Protein AF-A0A2D6X5G6-F1 (afdb_monomer_lite)

Sequence (159 aa):
MVKVSIFLNKAAELHNLDLQYPVPERPEGNHHYTFPLNADRLTDVEIDNWLLFLGAWRSYLNYQISRLDGEHSVLSEGYDLLLSSKVAVLEKESEKRLLKDSLKGQALAEDDQLQQLKIRTIELNGELKLLKGRLSLYDSQFETISRVITRRGQERFKI

pLDDT: mean 90.76, std 8.13, range [48.56, 98.25]

Structure (mmCIF, N/CA/C/O backbone):
data_AF-A0A2D6X5G6-F1
#
_entry.id   AF-A0A2D6X5G6-F1
#
loop_
_atom_site.group_PDB
_atom_site.id
_atom_site.type_symbol
_atom_site.label_atom_id
_atom_site.label_alt_id
_atom_site.label_comp_id
_atom_site.label_asym_id
_atom_site.label_entity_id
_atom_site.label_seq_id
_atom_site.pdbx_PDB_ins_code
_atom_site.Cartn_x
_atom_site.Cartn_y
_atom_site.Cartn_z
_atom_site.occupancy
_atom_site.B_iso_or_equiv
_atom_site.auth_seq_id
_atom_site.auth_comp_id
_atom_site.auth_asym_id
_atom_site.auth_atom_id
_atom_site.pdbx_PDB_model_num
ATOM 1 N N . MET A 1 1 ? -24.274 5.629 18.271 1.00 65.94 1 MET A N 1
ATOM 2 C CA . MET A 1 1 ? -22.926 5.038 18.144 1.00 65.94 1 MET A CA 1
ATOM 3 C C . MET A 1 1 ? -22.620 4.898 16.661 1.00 65.94 1 MET A C 1
ATOM 5 O O . MET A 1 1 ? -23.501 4.449 15.931 1.00 65.94 1 MET A O 1
ATOM 9 N N . VAL A 1 2 ? -21.454 5.360 16.202 1.00 76.69 2 VAL A N 1
ATOM 10 C CA . VAL A 1 2 ? -21.012 5.156 14.809 1.00 76.69 2 VAL A CA 1
ATOM 11 C C . VAL A 1 2 ? -20.843 3.649 14.589 1.00 76.69 2 VAL A C 1
ATOM 13 O O . VAL A 1 2 ? -20.413 2.953 15.502 1.00 76.69 2 VAL A O 1
ATOM 16 N N . LYS A 1 3 ? -21.248 3.127 13.427 1.00 84.81 3 LYS A N 1
ATOM 17 C CA . LYS A 1 3 ? -21.179 1.690 13.113 1.00 84.81 3 LYS A CA 1
ATOM 18 C C . LYS A 1 3 ? -19.999 1.403 12.191 1.00 84.81 3 LYS A C 1
ATOM 20 O O . LYS A 1 3 ? -19.752 2.191 11.280 1.00 84.81 3 LYS A O 1
ATOM 25 N N . VAL A 1 4 ? -19.363 0.239 12.344 1.00 85.75 4 VAL A N 1
ATOM 26 C CA . VAL A 1 4 ? -18.299 -0.242 11.437 1.00 85.75 4 VAL A CA 1
ATOM 27 C C . VAL A 1 4 ? -18.745 -0.224 9.971 1.00 85.75 4 VAL A C 1
ATOM 29 O O . VAL A 1 4 ? -17.980 0.173 9.096 1.00 85.75 4 VAL A O 1
ATOM 32 N N . SER A 1 5 ? -20.018 -0.540 9.702 1.00 87.06 5 SER A N 1
ATOM 33 C CA . SER A 1 5 ? -20.597 -0.533 8.351 1.00 87.06 5 SER A CA 1
ATOM 34 C C . SER A 1 5 ? -20.454 0.802 7.612 1.00 87.06 5 SER A C 1
ATOM 36 O O . SER A 1 5 ? -20.401 0.811 6.389 1.00 87.06 5 SER A O 1
ATOM 38 N N . ILE A 1 6 ? -20.380 1.934 8.324 1.00 91.12 6 ILE A N 1
ATOM 39 C CA . ILE A 1 6 ? -20.199 3.253 7.700 1.00 91.12 6 ILE A CA 1
ATOM 40 C C . ILE A 1 6 ? -18.827 3.334 7.023 1.00 91.12 6 ILE A C 1
ATOM 42 O O . ILE A 1 6 ? -18.736 3.785 5.885 1.00 91.12 6 ILE A O 1
ATOM 46 N N . PHE A 1 7 ? -17.774 2.861 7.689 1.00 92.19 7 PHE A N 1
ATOM 47 C CA . PHE A 1 7 ? -16.409 2.899 7.159 1.00 92.19 7 PHE A CA 1
ATOM 48 C C . PHE A 1 7 ? -16.203 1.892 6.033 1.00 92.19 7 PHE A C 1
ATOM 50 O O . PHE A 1 7 ? -15.575 2.223 5.033 1.00 92.19 7 PHE A O 1
ATOM 57 N N . LEU A 1 8 ? -16.807 0.706 6.149 1.00 88.69 8 LEU A N 1
ATOM 58 C CA . LEU A 1 8 ? -16.815 -0.279 5.064 1.00 88.69 8 LEU A CA 1
ATOM 59 C C . LEU A 1 8 ? -17.491 0.284 3.807 1.00 88.69 8 LEU A C 1
ATOM 61 O O . LEU A 1 8 ? -16.952 0.163 2.709 1.00 88.69 8 LEU A O 1
ATOM 65 N N . ASN A 1 9 ? -18.627 0.970 3.967 1.00 92.06 9 ASN A N 1
ATOM 66 C CA . ASN A 1 9 ? -19.299 1.630 2.851 1.00 92.06 9 ASN A CA 1
ATOM 67 C C . ASN A 1 9 ? -18.439 2.748 2.254 1.00 92.06 9 ASN A C 1
ATOM 69 O O . ASN A 1 9 ? -18.348 2.851 1.037 1.00 92.06 9 ASN A O 1
ATOM 73 N N . LYS A 1 10 ? -17.764 3.554 3.083 1.00 92.38 10 LYS A N 1
ATOM 74 C CA . LYS A 1 10 ? -16.870 4.620 2.602 1.00 92.38 10 LYS A CA 1
ATOM 75 C C . LYS A 1 10 ? -15.665 4.079 1.834 1.00 92.38 10 LYS A C 1
ATOM 77 O O . LYS A 1 10 ? -15.307 4.644 0.806 1.00 92.38 10 LYS A O 1
ATOM 82 N N . ALA A 1 11 ? -15.080 2.972 2.284 1.00 91.81 11 ALA A N 1
ATOM 83 C CA . ALA A 1 11 ? -14.028 2.281 1.547 1.00 91.81 11 ALA A CA 1
ATOM 84 C C . ALA A 1 11 ? -14.538 1.764 0.187 1.00 91.81 11 ALA A C 1
ATOM 86 O O . ALA A 1 11 ? -13.890 1.965 -0.837 1.00 91.81 11 ALA A O 1
ATOM 87 N N . ALA A 1 12 ? -15.739 1.178 0.148 1.00 90.38 12 ALA A N 1
ATOM 88 C CA . ALA A 1 12 ? -16.358 0.729 -1.099 1.00 90.38 12 ALA A CA 1
ATOM 89 C C . ALA A 1 12 ? -16.703 1.891 -2.052 1.00 90.38 12 ALA A C 1
ATOM 91 O O . ALA A 1 12 ? -16.499 1.783 -3.259 1.00 90.38 12 ALA A O 1
ATOM 92 N N . GLU A 1 13 ? -17.191 3.018 -1.529 1.00 93.62 13 GLU A N 1
ATOM 93 C CA . GLU A 1 13 ? -17.429 4.242 -2.305 1.00 93.62 13 GLU A CA 1
ATOM 94 C C . GLU A 1 13 ? -16.139 4.758 -2.955 1.00 93.62 13 GLU A C 1
ATOM 96 O O . GLU A 1 13 ? -16.170 5.175 -4.111 1.00 93.62 13 GLU A O 1
ATOM 101 N N . LEU A 1 14 ? -15.007 4.682 -2.248 1.00 92.31 14 LEU A N 1
ATOM 102 C CA . LEU A 1 14 ? -13.701 5.078 -2.775 1.00 92.31 14 LEU A CA 1
ATOM 103 C C . LEU A 1 14 ? -13.282 4.187 -3.953 1.00 92.31 14 LEU A C 1
ATOM 105 O O . LEU A 1 14 ? -12.842 4.701 -4.977 1.00 92.31 14 LEU A O 1
ATOM 109 N N . HIS A 1 15 ? -13.509 2.874 -3.860 1.00 87.62 15 HIS A N 1
ATOM 110 C CA . HIS A 1 15 ? -13.295 1.962 -4.988 1.00 87.62 15 HIS A CA 1
ATOM 111 C C . HIS A 1 15 ? -14.218 2.270 -6.173 1.00 87.62 15 HIS A C 1
ATOM 113 O O . HIS A 1 15 ? -13.773 2.266 -7.315 1.00 87.62 15 HIS A O 1
ATOM 119 N N . ASN A 1 16 ? -15.488 2.589 -5.924 1.00 90.19 16 ASN A N 1
ATOM 120 C CA . ASN A 1 16 ? -16.416 2.961 -6.994 1.00 90.19 16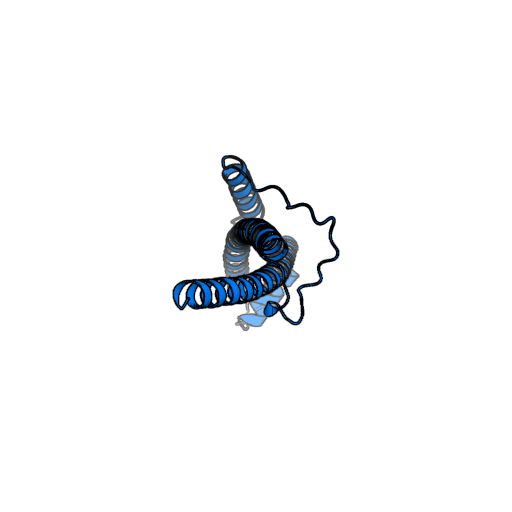 ASN A CA 1
ATOM 121 C C . ASN A 1 16 ? -16.028 4.278 -7.679 1.00 90.19 16 ASN A C 1
ATOM 123 O O . ASN A 1 16 ? -16.253 4.436 -8.877 1.00 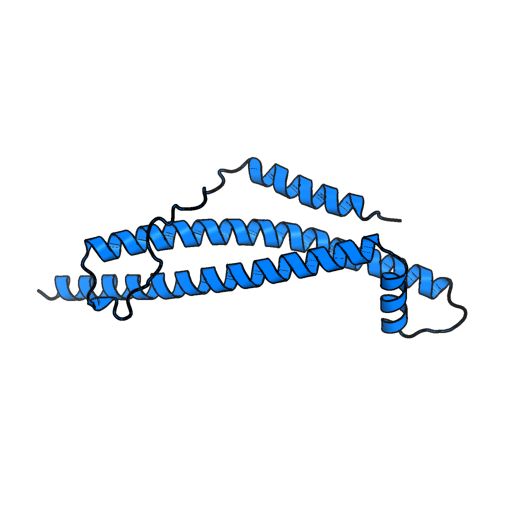90.19 16 ASN A O 1
ATOM 127 N N . LEU A 1 17 ? -15.462 5.226 -6.928 1.00 90.38 17 LEU A N 1
ATOM 128 C CA . LEU A 1 17 ? -14.920 6.463 -7.481 1.00 90.38 17 LEU A CA 1
ATOM 129 C C . LEU A 1 17 ? -13.688 6.184 -8.349 1.00 90.38 17 LEU A C 1
ATOM 131 O O . LEU A 1 17 ? -13.584 6.730 -9.442 1.00 90.38 17 LEU A O 1
ATOM 135 N N . ASP A 1 18 ? -12.790 5.313 -7.890 1.00 87.75 18 ASP A N 1
ATOM 136 C CA . ASP A 1 18 ? -11.583 4.920 -8.627 1.00 87.75 18 ASP A CA 1
ATOM 137 C C . ASP A 1 18 ? -11.911 4.298 -9.996 1.00 87.75 18 ASP A C 1
ATOM 139 O O . ASP A 1 18 ? -11.270 4.617 -10.994 1.00 87.75 18 ASP A O 1
ATOM 143 N N . LEU A 1 19 ? -12.991 3.511 -10.084 1.00 87.31 19 LEU A N 1
ATOM 144 C CA . LEU A 1 19 ? -13.477 2.923 -11.342 1.00 87.31 19 LEU A CA 1
ATOM 145 C C . LEU A 1 19 ? -13.921 3.951 -12.400 1.00 87.31 19 LEU A C 1
ATOM 147 O O . LEU A 1 19 ? -14.151 3.577 -13.550 1.00 87.31 19 LEU A O 1
ATOM 151 N N . GLN A 1 20 ? -14.059 5.231 -12.045 1.00 91.31 20 GLN A N 1
ATOM 152 C CA . GLN A 1 20 ? -14.348 6.302 -13.008 1.00 91.31 20 GLN A CA 1
ATOM 153 C C . GLN A 1 20 ? -13.109 6.719 -13.811 1.00 91.31 20 GLN A C 1
ATOM 155 O O . GLN A 1 20 ? -13.237 7.425 -14.813 1.00 91.31 20 GLN A O 1
ATOM 160 N N . TYR A 1 21 ? -11.919 6.292 -13.387 1.00 89.31 21 TYR A N 1
ATOM 161 C CA . TYR A 1 21 ? -10.654 6.599 -14.036 1.00 89.31 21 TYR A CA 1
ATOM 162 C C . TYR A 1 21 ? -10.106 5.375 -14.783 1.00 89.31 21 TYR A C 1
ATOM 164 O O . TYR A 1 21 ? -10.412 4.235 -14.429 1.00 89.31 21 TYR A O 1
ATOM 172 N N . PRO A 1 22 ? -9.276 5.576 -15.823 1.00 87.88 22 PRO A N 1
ATOM 173 C CA . PRO A 1 22 ? -8.581 4.475 -16.474 1.00 87.88 22 PRO A CA 1
ATOM 174 C C . PRO A 1 22 ? -7.689 3.727 -15.478 1.00 87.88 22 PRO A C 1
ATOM 176 O O . PRO A 1 22 ? -6.745 4.293 -14.925 1.00 87.88 22 PRO A O 1
ATOM 179 N N . VAL A 1 23 ? -7.978 2.444 -15.280 1.00 86.31 23 VAL A N 1
ATOM 180 C CA . VAL A 1 23 ? -7.197 1.563 -14.411 1.00 86.31 23 VAL A CA 1
ATOM 181 C C . VAL A 1 23 ? -6.107 0.886 -15.242 1.00 86.31 23 VAL A C 1
ATOM 183 O O . VAL A 1 23 ? -6.429 0.265 -16.258 1.00 86.31 23 VAL A O 1
ATOM 186 N N . PRO A 1 24 ? -4.823 0.971 -14.847 1.00 86.56 24 PRO A N 1
ATOM 187 C CA . PRO A 1 24 ? -3.776 0.243 -15.543 1.00 86.56 24 PRO A CA 1
ATOM 188 C C . PRO A 1 24 ? -3.996 -1.261 -15.376 1.00 86.56 24 PRO A C 1
ATOM 190 O O . PRO A 1 24 ? -4.126 -1.771 -14.258 1.00 86.56 24 PRO A O 1
ATOM 193 N N . GLU A 1 25 ? -3.998 -1.983 -16.492 1.00 88.00 25 GLU A N 1
ATOM 194 C CA . GLU A 1 25 ? -3.995 -3.439 -16.464 1.00 88.00 25 GLU A CA 1
ATOM 195 C C . GLU A 1 25 ? -2.713 -3.956 -15.810 1.00 88.00 25 GLU A C 1
ATOM 197 O O . GLU A 1 25 ? -1.656 -3.315 -15.849 1.00 88.00 25 GLU A O 1
ATOM 202 N N . ARG A 1 26 ? -2.802 -5.140 -15.198 1.00 89.44 26 ARG A N 1
ATOM 203 C CA . ARG A 1 26 ? -1.618 -5.822 -14.686 1.00 89.44 26 ARG A CA 1
ATOM 204 C C . ARG A 1 26 ? -0.702 -6.141 -15.871 1.00 89.44 26 ARG A C 1
ATOM 206 O O . ARG A 1 26 ? -1.123 -6.917 -16.727 1.00 89.44 26 ARG A O 1
ATOM 213 N N . PRO A 1 27 ? 0.539 -5.627 -15.904 1.00 87.75 27 PRO A N 1
ATOM 214 C CA . PRO A 1 27 ? 1.439 -5.914 -17.009 1.00 87.75 27 PRO A CA 1
ATOM 215 C C . PRO A 1 27 ? 1.704 -7.418 -17.121 1.00 87.75 27 PRO A C 1
ATOM 217 O O . PRO A 1 27 ? 1.875 -8.107 -16.106 1.00 87.75 27 PRO A O 1
ATOM 220 N N . GLU A 1 28 ? 1.750 -7.931 -18.350 1.00 81.06 28 GLU A N 1
ATOM 221 C CA . GLU A 1 28 ? 2.113 -9.324 -18.596 1.00 81.06 28 GLU A CA 1
ATOM 222 C C . GLU A 1 28 ? 3.550 -9.614 -18.134 1.00 81.06 28 GLU A C 1
ATOM 224 O O . GLU A 1 28 ? 4.447 -8.770 -18.183 1.00 81.06 28 GLU A O 1
ATOM 229 N N . GLY A 1 29 ? 3.763 -10.841 -17.658 1.00 59.31 29 GLY A N 1
ATOM 230 C CA . GLY A 1 29 ? 5.021 -11.292 -17.068 1.00 59.31 29 GLY A CA 1
ATOM 231 C C . GLY A 1 29 ? 5.472 -12.631 -17.631 1.00 59.31 29 GLY A C 1
ATOM 232 O O . GLY A 1 29 ? 5.862 -13.506 -16.868 1.00 59.31 29 GLY A O 1
ATOM 233 N N . ASN A 1 30 ? 5.418 -12.815 -18.952 1.00 48.56 30 ASN A N 1
ATOM 234 C CA . ASN A 1 30 ? 5.871 -14.053 -19.609 1.00 48.56 30 ASN A CA 1
ATOM 235 C C . ASN A 1 30 ? 7.404 -14.222 -19.628 1.00 48.56 30 ASN A C 1
ATOM 237 O O . ASN A 1 30 ? 7.941 -15.086 -20.323 1.00 48.56 30 ASN A O 1
ATOM 241 N N . HIS A 1 31 ? 8.136 -13.419 -18.860 1.00 51.69 31 HIS A N 1
ATOM 242 C CA . HIS A 1 31 ? 9.581 -13.512 -18.723 1.00 51.69 31 HIS A CA 1
ATOM 243 C C . HIS A 1 31 ? 9.934 -13.832 -17.278 1.00 51.69 31 HIS A C 1
ATOM 245 O O . HIS A 1 31 ? 9.400 -13.230 -16.344 1.00 51.69 31 HIS A O 1
ATOM 251 N N . HIS A 1 32 ? 10.854 -14.781 -17.094 1.00 62.38 32 HIS A N 1
ATOM 252 C CA . HIS A 1 32 ? 11.529 -14.951 -15.816 1.00 62.38 32 HIS A CA 1
ATOM 253 C C . HIS A 1 32 ? 12.101 -13.592 -15.415 1.00 62.38 32 HIS A C 1
ATOM 255 O O . HIS A 1 32 ? 12.951 -13.035 -16.108 1.00 62.38 32 HIS A O 1
ATOM 261 N N . TYR A 1 33 ? 11.602 -13.035 -14.314 1.00 76.69 33 TYR A N 1
ATOM 262 C CA . TYR A 1 33 ? 12.134 -11.794 -13.782 1.00 76.69 33 TYR A CA 1
ATOM 263 C C . TYR A 1 33 ? 13.546 -12.070 -13.259 1.00 76.69 33 TYR A C 1
ATOM 265 O O . TYR A 1 33 ? 13.742 -12.621 -12.177 1.00 76.69 33 TYR A O 1
ATOM 273 N N . THR A 1 34 ? 14.547 -11.749 -14.070 1.00 84.75 34 THR A N 1
ATOM 274 C CA . THR A 1 34 ? 15.963 -11.890 -13.730 1.00 84.75 34 THR A CA 1
ATOM 275 C C . THR A 1 34 ? 16.671 -10.629 -14.187 1.00 84.75 34 THR A C 1
ATOM 277 O O . THR A 1 34 ? 17.177 -10.547 -15.303 1.00 84.75 34 THR A O 1
ATOM 280 N N . PHE A 1 35 ? 16.648 -9.610 -13.326 1.00 88.44 35 PHE A N 1
ATOM 281 C CA . PHE A 1 35 ? 17.360 -8.370 -13.604 1.00 88.44 35 PHE A CA 1
ATOM 282 C C . PHE A 1 35 ? 18.866 -8.660 -13.739 1.00 88.44 35 PHE A C 1
ATOM 284 O O . PHE A 1 35 ? 19.419 -9.391 -12.909 1.00 88.44 35 PHE A O 1
ATOM 291 N N . PRO A 1 36 ? 19.540 -8.138 -14.776 1.00 89.00 36 PRO A N 1
ATOM 292 C CA . PRO A 1 36 ? 20.934 -8.457 -15.046 1.00 89.00 36 PRO A CA 1
ATOM 293 C C . PRO A 1 36 ? 21.845 -7.960 -13.923 1.00 89.00 36 PRO A C 1
ATOM 295 O O . PRO A 1 36 ? 21.755 -6.817 -13.483 1.00 89.00 36 PRO A O 1
ATOM 298 N N . LEU A 1 37 ? 22.803 -8.800 -13.523 1.00 87.56 37 LEU A N 1
ATOM 299 C CA . LEU A 1 37 ? 23.851 -8.419 -12.566 1.00 87.56 37 LEU A CA 1
ATOM 300 C C . LEU A 1 37 ? 24.749 -7.291 -13.096 1.00 87.56 37 LEU A C 1
ATOM 302 O O . LEU A 1 37 ? 25.331 -6.546 -12.315 1.00 87.56 37 LEU A O 1
ATOM 306 N N . ASN A 1 38 ? 24.882 -7.181 -14.421 1.00 90.06 38 ASN A N 1
ATOM 307 C CA . ASN A 1 38 ? 25.645 -6.127 -15.072 1.00 90.06 38 ASN A CA 1
ATOM 308 C C . ASN A 1 38 ? 24.844 -5.525 -16.235 1.00 90.06 38 ASN A C 1
ATOM 310 O O . ASN A 1 38 ? 24.822 -6.078 -17.336 1.00 90.06 38 ASN A O 1
ATOM 314 N N . ALA A 1 39 ? 24.220 -4.375 -15.979 1.00 90.44 39 ALA A N 1
ATOM 315 C CA . ALA A 1 39 ? 23.422 -3.642 -16.959 1.00 90.44 39 ALA A CA 1
ATOM 316 C C . ALA A 1 39 ? 24.250 -3.070 -18.129 1.00 90.44 39 ALA A C 1
ATOM 318 O O . ALA A 1 39 ? 23.698 -2.806 -19.193 1.00 90.44 39 ALA A O 1
ATOM 319 N N . ASP A 1 40 ? 25.575 -2.936 -17.989 1.00 89.50 40 ASP A N 1
ATOM 320 C CA . ASP A 1 40 ? 26.434 -2.403 -19.056 1.00 89.50 40 ASP A CA 1
ATOM 321 C C . ASP A 1 40 ? 26.570 -3.343 -20.252 1.00 89.50 40 ASP A C 1
ATOM 323 O O . ASP A 1 40 ? 26.925 -2.896 -21.343 1.00 89.50 40 ASP A O 1
ATOM 327 N N . ARG A 1 41 ? 26.284 -4.634 -20.056 1.00 91.12 41 ARG A N 1
ATOM 328 C CA . ARG A 1 41 ? 26.361 -5.662 -21.102 1.00 91.12 41 ARG A CA 1
ATOM 329 C C . ARG A 1 41 ? 25.096 -5.770 -21.946 1.00 91.12 41 ARG A C 1
ATOM 331 O O . ARG A 1 41 ? 25.101 -6.517 -22.916 1.00 91.12 41 ARG A O 1
ATOM 338 N N . LEU A 1 42 ? 24.038 -5.050 -21.581 1.00 92.56 42 LEU A N 1
ATOM 339 C CA . LEU A 1 42 ? 22.780 -5.082 -22.313 1.00 92.56 42 LEU A CA 1
ATOM 340 C C . LEU A 1 42 ? 22.925 -4.422 -23.682 1.00 92.56 42 LEU A C 1
ATOM 342 O O . LEU A 1 42 ? 23.535 -3.365 -23.821 1.00 92.56 42 LEU A O 1
ATOM 346 N N . THR A 1 43 ? 22.326 -5.000 -24.703 1.00 92.94 43 THR A N 1
ATOM 347 C CA . THR A 1 43 ? 22.098 -4.338 -25.988 1.00 92.94 43 THR A CA 1
ATOM 348 C C . THR A 1 43 ? 21.090 -3.195 -25.834 1.00 92.94 43 THR A C 1
ATOM 350 O O . THR A 1 43 ? 20.355 -3.128 -24.849 1.00 92.94 43 THR A O 1
ATOM 353 N N . ASP A 1 44 ? 21.037 -2.282 -26.805 1.00 92.00 44 ASP A N 1
ATOM 354 C CA . ASP A 1 44 ? 20.062 -1.181 -26.779 1.00 92.00 44 ASP A CA 1
ATOM 355 C C . ASP A 1 44 ? 18.613 -1.713 -26.802 1.00 92.00 44 ASP A C 1
ATOM 357 O O . ASP A 1 44 ? 17.770 -1.229 -26.056 1.00 92.00 44 ASP A O 1
ATOM 361 N N . VAL A 1 45 ? 18.355 -2.795 -27.548 1.00 91.94 45 VAL A N 1
ATOM 362 C CA . VAL A 1 45 ? 17.043 -3.470 -27.575 1.00 91.94 45 VAL A CA 1
ATOM 363 C C . VAL A 1 45 ? 16.670 -4.036 -26.201 1.00 91.94 45 VAL A C 1
ATOM 365 O O . VAL A 1 45 ? 15.530 -3.910 -25.760 1.00 91.94 45 VAL A O 1
ATOM 368 N N . GLU A 1 46 ? 17.618 -4.656 -25.493 1.00 92.50 46 GLU A N 1
ATOM 369 C CA . GLU A 1 46 ? 17.364 -5.155 -24.137 1.00 92.50 46 GLU A CA 1
ATOM 370 C C . GLU A 1 46 ? 17.119 -4.015 -23.145 1.00 92.50 46 GLU A C 1
ATOM 372 O O . GLU A 1 46 ? 16.260 -4.145 -22.274 1.00 92.50 46 GLU A O 1
ATOM 377 N N . ILE A 1 47 ? 17.837 -2.897 -23.280 1.00 93.00 47 ILE A N 1
ATOM 378 C CA . ILE A 1 47 ? 17.609 -1.690 -22.478 1.00 93.00 47 ILE A CA 1
ATOM 379 C C . ILE A 1 47 ? 16.187 -1.159 -22.689 1.00 93.00 47 ILE A C 1
ATOM 381 O O . ILE A 1 47 ? 15.491 -0.915 -21.703 1.00 93.00 47 ILE A O 1
ATOM 385 N N . ASP A 1 48 ? 15.737 -1.033 -23.938 1.00 91.50 48 ASP A N 1
ATOM 386 C CA . ASP A 1 48 ? 14.389 -0.552 -24.260 1.00 91.50 48 ASP A CA 1
ATOM 387 C C . ASP A 1 48 ? 13.308 -1.478 -23.682 1.00 91.50 48 ASP A C 1
ATOM 389 O O . ASP A 1 48 ? 12.352 -1.015 -23.053 1.00 91.50 48 ASP A O 1
ATOM 393 N N . ASN A 1 49 ? 13.499 -2.795 -23.796 1.00 91.12 49 ASN A N 1
ATOM 394 C CA . ASN A 1 49 ? 12.598 -3.780 -23.194 1.00 91.12 49 ASN A CA 1
ATOM 395 C C . ASN A 1 49 ? 12.532 -3.638 -21.665 1.00 91.12 49 ASN A C 1
ATOM 397 O O . ASN A 1 49 ? 11.445 -3.684 -21.084 1.00 91.12 49 ASN A O 1
ATOM 401 N N . TRP A 1 50 ? 13.675 -3.426 -21.003 1.00 91.81 50 TRP A N 1
ATOM 402 C CA . TRP A 1 50 ? 13.715 -3.190 -19.559 1.00 91.81 50 TRP A CA 1
ATOM 403 C C . TRP A 1 50 ? 13.037 -1.879 -19.164 1.00 91.81 50 TRP A C 1
ATOM 405 O O . TRP A 1 50 ? 12.327 -1.858 -18.160 1.00 91.81 50 TRP A O 1
ATOM 415 N N . LEU A 1 51 ? 13.203 -0.801 -19.934 1.00 92.75 51 LEU A N 1
ATOM 416 C CA . LEU A 1 51 ? 12.515 0.467 -19.679 1.00 92.75 51 LEU A CA 1
ATOM 417 C C . LEU A 1 51 ? 10.996 0.314 -19.764 1.00 92.75 51 LEU A C 1
ATOM 419 O O . LEU A 1 51 ? 10.293 0.790 -18.871 1.00 92.75 51 LEU A O 1
ATOM 423 N N . LEU A 1 52 ? 10.494 -0.363 -20.800 1.00 91.50 52 LEU A N 1
ATOM 424 C CA . LEU A 1 52 ? 9.063 -0.617 -20.972 1.00 91.50 52 LEU A CA 1
ATOM 425 C C . LEU A 1 52 ? 8.514 -1.484 -19.837 1.00 91.50 52 LEU A C 1
ATOM 427 O O . LEU A 1 52 ? 7.504 -1.132 -19.227 1.00 91.50 52 LEU A O 1
ATOM 431 N N . PHE A 1 53 ? 9.215 -2.572 -19.501 1.00 92.06 53 PHE A N 1
ATOM 432 C CA . PHE A 1 53 ? 8.846 -3.450 -1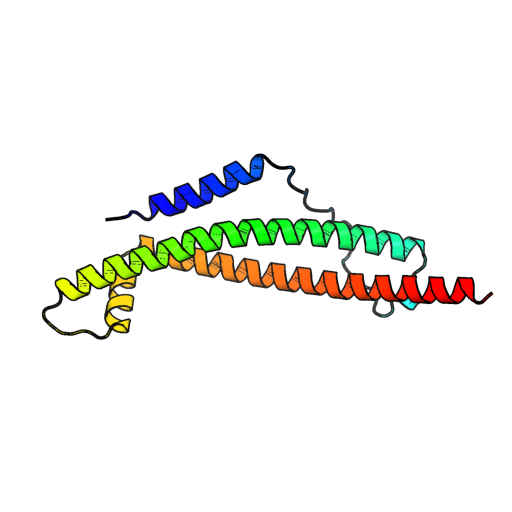8.394 1.00 92.06 53 PHE A CA 1
ATOM 433 C C . PHE A 1 53 ? 8.786 -2.684 -17.067 1.00 92.06 53 PHE A C 1
ATOM 435 O O . PHE A 1 53 ? 7.766 -2.705 -16.376 1.00 92.06 53 PHE A O 1
ATOM 442 N N . LEU A 1 54 ? 9.864 -1.980 -16.710 1.00 93.31 54 LEU A N 1
ATOM 443 C CA . LEU A 1 54 ? 9.961 -1.251 -15.447 1.00 93.31 54 LEU A CA 1
ATOM 444 C C . LEU A 1 54 ? 8.950 -0.105 -15.395 1.00 93.31 54 LEU A C 1
ATOM 446 O O . LEU A 1 54 ? 8.3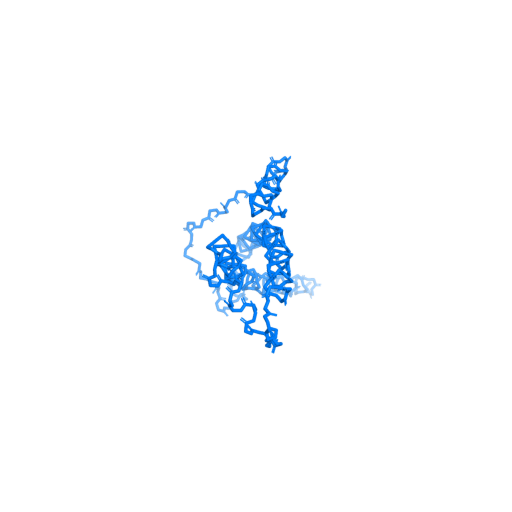10 0.080 -14.367 1.00 93.31 54 LEU A O 1
ATOM 450 N N . GLY A 1 55 ? 8.757 0.632 -16.490 1.00 93.38 55 GLY A N 1
ATOM 451 C CA . GLY A 1 55 ? 7.747 1.685 -16.582 1.00 93.38 55 GLY A CA 1
ATOM 452 C C . GLY A 1 55 ? 6.335 1.156 -16.328 1.00 93.38 55 GLY A C 1
ATOM 453 O O . GLY A 1 55 ? 5.638 1.668 -15.451 1.00 93.38 55 GLY A O 1
ATOM 454 N N . ALA A 1 56 ? 5.940 0.087 -17.025 1.00 92.75 56 ALA A N 1
ATOM 455 C CA . ALA A 1 56 ? 4.622 -0.524 -16.871 1.00 92.75 56 ALA A CA 1
ATOM 456 C C . ALA A 1 56 ? 4.389 -1.036 -15.440 1.00 92.75 56 ALA A C 1
ATOM 458 O O . ALA A 1 56 ? 3.371 -0.726 -14.817 1.00 92.75 56 ALA A O 1
ATOM 459 N N . TRP A 1 57 ? 5.355 -1.771 -14.882 1.00 94.06 57 TRP A N 1
ATOM 460 C CA . TRP A 1 57 ? 5.239 -2.320 -13.533 1.00 94.06 57 TRP A CA 1
ATOM 461 C C . TRP A 1 57 ? 5.269 -1.256 -12.439 1.00 94.06 57 TRP A C 1
ATOM 463 O O . TRP A 1 57 ? 4.510 -1.371 -11.479 1.00 94.06 57 TRP A O 1
ATOM 473 N N . ARG A 1 58 ? 6.092 -0.209 -12.566 1.00 95.00 58 ARG A N 1
ATOM 474 C CA . ARG A 1 58 ? 6.112 0.908 -11.607 1.00 95.00 58 ARG A CA 1
ATOM 475 C C . ARG A 1 58 ? 4.775 1.639 -11.597 1.00 95.00 58 ARG A C 1
ATOM 477 O O . ARG A 1 58 ? 4.234 1.873 -10.521 1.00 95.00 58 ARG A O 1
ATOM 484 N N . SER A 1 59 ? 4.212 1.950 -12.765 1.00 94.19 59 SER A N 1
ATOM 485 C CA . SER A 1 59 ? 2.896 2.597 -12.851 1.00 94.19 59 SER A CA 1
ATOM 486 C C . SER A 1 59 ? 1.788 1.726 -12.261 1.00 94.19 59 SER A C 1
ATOM 488 O O . SER A 1 59 ? 0.996 2.211 -11.454 1.00 94.19 59 SER A O 1
ATOM 490 N N . TYR A 1 60 ? 1.769 0.429 -12.585 1.00 95.38 60 TYR A N 1
ATOM 491 C CA . TYR A 1 60 ? 0.802 -0.507 -12.012 1.00 95.38 60 TYR A CA 1
ATOM 492 C C . TYR A 1 60 ? 0.933 -0.616 -10.486 1.00 95.38 60 TYR A C 1
ATOM 494 O O . TYR A 1 60 ? -0.067 -0.538 -9.776 1.00 95.38 60 TYR A O 1
ATOM 502 N N . LEU A 1 61 ? 2.153 -0.757 -9.956 1.00 96.25 61 LEU A N 1
ATOM 503 C CA . LEU A 1 61 ? 2.374 -0.841 -8.511 1.00 96.25 61 LEU A CA 1
ATOM 504 C C . LEU A 1 61 ? 2.001 0.452 -7.792 1.00 96.25 61 LEU A C 1
ATOM 506 O O . LEU A 1 61 ? 1.382 0.374 -6.737 1.00 96.25 61 LEU A O 1
ATOM 510 N N . ASN A 1 62 ? 2.331 1.615 -8.356 1.00 96.50 62 ASN A N 1
ATOM 511 C CA . ASN A 1 62 ? 1.912 2.903 -7.804 1.00 96.50 62 ASN A CA 1
ATOM 512 C C . ASN A 1 62 ? 0.387 2.985 -7.691 1.00 96.50 62 ASN A C 1
ATOM 514 O O . ASN A 1 62 ? -0.118 3.325 -6.627 1.00 96.50 62 ASN A O 1
ATOM 518 N N . TYR A 1 63 ? -0.340 2.592 -8.740 1.00 95.69 63 TYR A N 1
ATOM 519 C CA . TYR A 1 63 ? -1.801 2.524 -8.701 1.00 95.69 63 TYR A CA 1
ATOM 520 C C . TYR A 1 63 ? -2.310 1.585 -7.592 1.00 95.69 63 TYR A C 1
ATOM 522 O O . TYR A 1 63 ? -3.130 1.988 -6.767 1.00 95.69 63 TYR A O 1
ATOM 530 N N . GLN A 1 64 ? -1.788 0.355 -7.520 1.00 95.88 64 GLN A N 1
ATOM 531 C CA . GLN A 1 64 ? -2.188 -0.612 -6.489 1.00 95.88 64 GLN A CA 1
ATOM 532 C C . GLN A 1 64 ? -1.915 -0.092 -5.071 1.00 95.88 64 GLN A C 1
ATOM 534 O O . GLN A 1 64 ? -2.759 -0.234 -4.188 1.00 95.88 64 GLN A O 1
ATOM 539 N N . ILE A 1 65 ? -0.759 0.544 -4.864 1.00 97.44 65 ILE A N 1
ATOM 540 C CA . ILE A 1 65 ? -0.389 1.166 -3.592 1.00 97.44 65 ILE A CA 1
ATOM 541 C C . ILE A 1 65 ? -1.374 2.277 -3.241 1.00 97.44 65 ILE A C 1
ATOM 543 O O 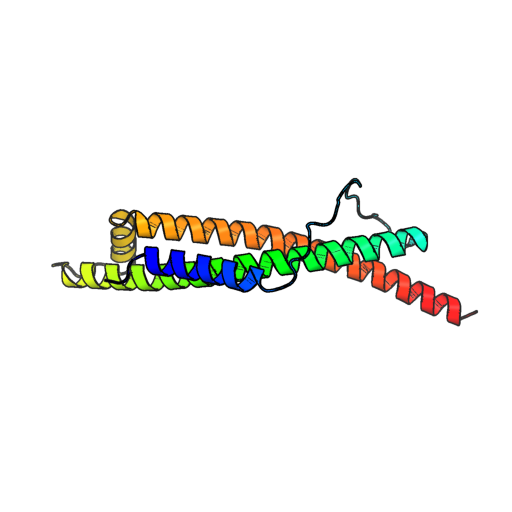. ILE A 1 65 ? -1.907 2.262 -2.139 1.00 97.44 65 ILE A O 1
ATOM 547 N N . SER A 1 66 ? -1.659 3.201 -4.161 1.00 95.38 66 SER A N 1
ATOM 548 C CA . SER A 1 66 ? -2.590 4.306 -3.909 1.00 95.38 66 SER A CA 1
ATOM 549 C C . SER A 1 66 ? -3.990 3.815 -3.549 1.00 95.38 66 SER A C 1
ATOM 551 O O . SER A 1 66 ? -4.600 4.341 -2.619 1.00 95.38 66 SER A O 1
ATOM 553 N N . ARG A 1 67 ? -4.479 2.776 -4.232 1.00 94.81 67 ARG A N 1
ATOM 554 C CA . ARG A 1 67 ? -5.783 2.173 -3.942 1.00 94.81 67 ARG A CA 1
ATOM 555 C C . ARG A 1 67 ? -5.840 1.586 -2.529 1.00 94.81 67 ARG A C 1
ATOM 557 O O . ARG A 1 67 ? -6.755 1.895 -1.770 1.00 94.81 67 ARG A O 1
ATOM 564 N N . LEU A 1 68 ? -4.845 0.777 -2.164 1.00 96.06 68 LEU A N 1
ATOM 565 C CA . LEU A 1 68 ? -4.782 0.142 -0.845 1.00 96.06 68 LEU A CA 1
ATOM 566 C C . LEU A 1 68 ? -4.500 1.145 0.280 1.00 96.06 68 LEU A C 1
ATOM 568 O O . LEU A 1 68 ? -5.053 0.991 1.365 1.00 96.06 68 LEU A O 1
ATOM 572 N N . ASP A 1 69 ? -3.681 2.174 0.036 1.00 96.75 69 ASP A N 1
ATOM 573 C CA . ASP A 1 69 ? -3.435 3.259 0.996 1.00 96.75 69 ASP A CA 1
ATOM 574 C C . ASP A 1 69 ? -4.751 4.012 1.268 1.00 96.75 69 ASP A C 1
ATOM 576 O O . ASP A 1 69 ? -5.057 4.302 2.422 1.00 96.75 69 ASP A O 1
ATOM 580 N N . GLY A 1 70 ? -5.575 4.247 0.238 1.00 95.25 70 GLY A N 1
ATOM 581 C CA . GLY A 1 70 ? -6.906 4.842 0.385 1.00 95.25 70 GLY A CA 1
ATOM 582 C C . GLY A 1 70 ? -7.848 4.009 1.262 1.00 95.25 70 GLY A C 1
ATOM 583 O O . GLY A 1 70 ? -8.428 4.537 2.215 1.00 95.25 70 GLY A O 1
ATOM 584 N N . GLU A 1 71 ? -7.970 2.704 0.987 1.00 95.44 71 GLU A N 1
ATOM 585 C CA . GLU A 1 71 ? -8.763 1.782 1.819 1.00 95.44 71 GLU A CA 1
ATOM 586 C C . GLU A 1 71 ? -8.236 1.756 3.263 1.00 95.44 71 GLU A C 1
ATOM 588 O O . GLU A 1 71 ? -9.000 1.923 4.218 1.00 95.44 71 GLU A O 1
ATOM 593 N N . HIS A 1 72 ? -6.920 1.606 3.428 1.00 97.00 72 HIS A N 1
ATOM 594 C CA . HIS A 1 72 ? -6.267 1.562 4.731 1.00 97.00 72 HIS A CA 1
ATOM 595 C C . HIS A 1 72 ? -6.532 2.833 5.543 1.00 97.00 72 HIS A C 1
ATOM 597 O O . HIS A 1 72 ? -6.878 2.734 6.719 1.00 97.00 72 HIS A O 1
ATOM 603 N N . SER A 1 73 ? -6.421 4.015 4.931 1.00 96.31 73 SER A N 1
ATOM 604 C CA . SER A 1 73 ? -6.704 5.290 5.594 1.00 96.31 73 SER A CA 1
ATOM 605 C C . SER A 1 73 ? -8.134 5.353 6.125 1.00 96.31 73 SER A C 1
ATOM 607 O O . SER A 1 73 ? -8.329 5.656 7.298 1.00 96.31 73 SER A O 1
ATOM 609 N N . VAL A 1 74 ? -9.140 5.007 5.313 1.00 96.00 74 VAL A N 1
ATOM 610 C CA . VAL A 1 74 ? -10.548 5.042 5.753 1.00 96.00 74 VAL A CA 1
ATOM 611 C C . VAL A 1 74 ? -10.793 4.084 6.920 1.00 96.00 74 VAL A C 1
ATOM 613 O O . VAL A 1 74 ? -11.444 4.449 7.903 1.00 96.00 74 VAL A O 1
ATOM 616 N N . LEU A 1 75 ? -10.278 2.857 6.826 1.00 95.94 75 LEU A N 1
ATOM 617 C CA . LEU A 1 75 ? -10.511 1.832 7.842 1.00 95.94 75 LEU A CA 1
ATOM 618 C C . LEU A 1 75 ? -9.723 2.091 9.133 1.00 95.94 75 LEU A C 1
ATOM 620 O O . LEU A 1 75 ? -10.245 1.829 10.216 1.00 95.94 75 LEU A O 1
ATOM 624 N N . SER A 1 76 ? -8.505 2.633 9.041 1.00 96.00 76 SER A N 1
ATOM 625 C CA . SER A 1 76 ? -7.684 2.984 10.206 1.00 96.00 76 SER A CA 1
ATOM 626 C C . SER A 1 76 ? -8.304 4.123 11.011 1.00 96.00 76 SER A C 1
ATOM 628 O O . SER A 1 76 ? -8.455 3.999 12.224 1.00 96.00 76 SER A O 1
ATOM 630 N N . GLU A 1 77 ? -8.743 5.195 10.347 1.00 95.38 77 GLU A N 1
ATOM 631 C CA . GLU A 1 77 ? -9.433 6.307 11.017 1.00 95.38 77 GLU A CA 1
ATOM 632 C C . GLU A 1 77 ? -10.753 5.841 11.650 1.00 95.38 77 GLU A C 1
ATOM 634 O O . GLU A 1 77 ? -11.103 6.220 12.771 1.00 95.38 77 GLU A O 1
ATOM 639 N N . GLY A 1 78 ? -11.476 4.951 10.960 1.00 94.56 78 GLY A N 1
ATOM 640 C CA . GLY A 1 78 ? -12.680 4.332 11.503 1.00 94.56 78 GLY A CA 1
ATOM 641 C C . GLY A 1 78 ? -12.416 3.495 12.751 1.00 94.56 78 GLY A C 1
ATOM 642 O O . GLY A 1 78 ? -13.168 3.584 13.724 1.00 94.56 78 GLY A O 1
ATOM 643 N N . TYR A 1 79 ? -11.330 2.723 12.753 1.00 95.38 79 TYR A N 1
ATOM 644 C CA . TYR A 1 79 ? -10.897 1.946 13.908 1.00 95.38 79 TYR A CA 1
ATOM 645 C C . TYR A 1 79 ? -10.587 2.846 15.107 1.00 95.38 79 TYR A C 1
ATOM 647 O O . TYR A 1 79 ? -11.108 2.605 16.197 1.00 95.38 79 TYR A O 1
ATOM 655 N N . ASP A 1 80 ? -9.803 3.906 14.911 1.00 95.00 80 ASP A N 1
ATOM 656 C CA . ASP A 1 80 ? -9.399 4.803 15.997 1.00 95.00 80 ASP A CA 1
ATOM 657 C C . ASP A 1 80 ? -10.591 5.563 16.596 1.00 95.00 80 ASP A C 1
ATOM 659 O O . ASP A 1 80 ? -10.690 5.699 17.825 1.00 95.00 80 ASP A O 1
ATOM 663 N N . LEU A 1 81 ? -11.544 5.991 15.759 1.00 94.69 81 LEU A N 1
ATOM 664 C CA . LEU A 1 81 ? -12.781 6.629 16.212 1.00 94.69 81 LEU A CA 1
ATOM 665 C C . LEU A 1 81 ? -13.631 5.675 17.064 1.00 94.69 81 LEU A C 1
ATOM 667 O O . LEU A 1 81 ? -14.091 6.043 18.150 1.00 94.69 81 LEU A O 1
ATOM 671 N N . LEU A 1 82 ? -13.850 4.449 16.581 1.00 93.62 82 LEU A N 1
ATOM 672 C CA . LEU A 1 82 ? -14.688 3.459 17.259 1.00 93.62 82 LEU A CA 1
ATOM 673 C C . LEU A 1 82 ? -14.053 2.969 18.557 1.00 93.62 82 LEU A C 1
ATOM 675 O O . LEU A 1 82 ? -14.735 2.920 19.582 1.00 93.62 82 LEU A O 1
ATOM 679 N N . LEU A 1 83 ? -12.747 2.695 18.541 1.00 94.81 83 LEU A N 1
ATOM 680 C CA . LEU A 1 83 ? -11.990 2.337 19.735 1.00 94.81 83 LEU A CA 1
ATOM 681 C C . LEU A 1 83 ? -12.099 3.439 20.791 1.00 94.81 83 LEU A C 1
ATOM 683 O O . LEU A 1 83 ? -12.406 3.155 21.946 1.00 94.81 83 LEU A O 1
ATOM 687 N N . SER A 1 84 ? -11.901 4.700 20.400 1.00 93.31 84 SER A N 1
ATOM 688 C CA . SER A 1 84 ? -11.997 5.837 21.322 1.00 93.31 84 SER A CA 1
ATOM 689 C C . SER A 1 84 ? -13.404 5.978 21.906 1.00 93.31 84 SER A C 1
ATOM 691 O O . SER A 1 84 ? -13.556 6.182 23.110 1.00 93.31 84 SER A O 1
ATOM 693 N N . SER A 1 85 ? -14.442 5.806 21.079 1.00 92.19 85 SER A N 1
ATOM 694 C CA . SER A 1 85 ? -15.832 5.825 21.541 1.00 92.19 85 SER A CA 1
ATOM 695 C C . SER A 1 85 ? -16.133 4.684 22.515 1.00 92.19 85 SER A C 1
ATOM 697 O O . SER A 1 85 ? -16.827 4.915 23.503 1.00 92.19 85 SER A O 1
ATOM 699 N N . LYS A 1 86 ? -15.650 3.465 22.251 1.00 92.00 86 LYS A N 1
ATOM 700 C CA . LYS A 1 86 ? -15.876 2.297 23.114 1.00 92.00 86 LYS A CA 1
ATOM 701 C C . LYS A 1 86 ? -15.124 2.435 24.438 1.00 92.00 86 LYS A C 1
ATOM 703 O O . LYS A 1 86 ? -15.708 2.196 25.489 1.00 92.00 86 LYS A O 1
ATOM 708 N N . VAL A 1 87 ? -13.876 2.906 24.403 1.00 93.31 87 VAL A N 1
ATOM 709 C CA . VAL A 1 87 ? -13.074 3.194 25.603 1.00 93.31 87 VAL A CA 1
ATOM 710 C C . VAL A 1 87 ? -13.751 4.237 26.489 1.00 93.31 87 VAL A C 1
ATOM 712 O O . VAL A 1 87 ? -13.810 4.039 27.696 1.00 93.31 87 VAL A O 1
ATOM 715 N N . ALA A 1 88 ? -14.311 5.305 25.916 1.00 91.38 88 ALA A N 1
ATOM 716 C CA . ALA A 1 88 ? -15.021 6.326 26.689 1.00 91.38 88 ALA A CA 1
ATOM 717 C C . ALA A 1 88 ? -16.284 5.780 27.385 1.00 91.38 88 ALA A C 1
ATOM 719 O O . ALA A 1 88 ? -16.605 6.196 28.497 1.00 91.38 88 ALA A O 1
ATOM 720 N N . VAL A 1 89 ? -16.997 4.845 26.744 1.00 91.69 89 VAL A N 1
ATOM 721 C CA . VAL A 1 89 ? -18.143 4.154 27.360 1.00 91.69 89 VAL A CA 1
ATOM 722 C C . VAL A 1 89 ? -17.672 3.281 28.524 1.00 91.69 89 VAL A C 1
ATOM 724 O O . VAL A 1 89 ? -18.177 3.443 29.630 1.00 91.69 89 VAL A O 1
ATOM 727 N N . LEU A 1 90 ? -16.649 2.447 28.309 1.00 91.50 90 LEU A N 1
ATOM 728 C CA . LEU A 1 90 ? -16.080 1.590 29.356 1.00 91.50 90 LEU A CA 1
ATOM 729 C C . LEU A 1 90 ? -15.524 2.395 30.538 1.00 91.50 90 LEU A C 1
ATOM 731 O O . LEU A 1 90 ? -15.701 2.008 31.687 1.00 91.50 90 LEU A O 1
ATOM 735 N N . GLU A 1 91 ? -14.874 3.532 30.280 1.00 91.00 91 GLU A N 1
ATOM 736 C CA . GLU A 1 91 ? -14.360 4.414 31.332 1.00 91.00 91 GLU A CA 1
ATOM 737 C C . GLU A 1 91 ? -15.492 5.007 32.179 1.00 91.00 91 GLU A C 1
ATOM 739 O O . GLU A 1 91 ? -15.364 5.088 33.398 1.00 91.00 91 GLU A O 1
ATOM 744 N N . LYS A 1 92 ? -16.612 5.380 31.549 1.00 89.75 92 LYS A N 1
ATOM 745 C CA . LYS A 1 92 ? -17.791 5.914 32.241 1.00 89.75 92 LYS A CA 1
ATOM 746 C C . LYS A 1 92 ? -18.521 4.852 33.068 1.00 89.75 92 LYS A C 1
ATOM 748 O O . LYS A 1 92 ? -19.089 5.181 34.105 1.00 89.75 92 LYS A O 1
ATOM 753 N N . GLU A 1 93 ? -18.548 3.614 32.588 1.00 89.56 93 GLU A N 1
ATOM 754 C CA . GLU A 1 93 ? -19.209 2.482 33.250 1.00 89.56 93 GLU A CA 1
ATOM 755 C C . GLU A 1 93 ? -18.333 1.836 34.332 1.00 89.56 93 GLU A C 1
ATOM 757 O O . GLU A 1 93 ? -18.838 1.125 35.199 1.00 89.56 93 GLU A O 1
ATOM 762 N N . SER A 1 94 ? -17.024 2.094 34.317 1.00 86.31 94 SER A N 1
ATOM 763 C CA . SER A 1 94 ? -16.091 1.515 35.275 1.00 86.31 94 SER A CA 1
ATOM 764 C C . SER A 1 94 ? -16.158 2.209 36.635 1.00 86.31 94 SER A C 1
ATOM 766 O O . SER A 1 94 ? -15.871 3.395 36.781 1.00 86.31 94 SER A O 1
ATOM 768 N N . GLU A 1 95 ? -16.419 1.426 37.681 1.00 81.56 95 GLU A N 1
ATOM 769 C CA . GLU A 1 95 ? -16.355 1.883 39.077 1.00 81.56 95 GLU A CA 1
ATOM 770 C C . GLU A 1 95 ? -14.916 2.175 39.543 1.00 81.56 95 GLU A C 1
ATOM 772 O O . GLU A 1 95 ? -14.696 2.844 40.554 1.00 81.56 95 GLU A O 1
ATOM 777 N N . LYS A 1 96 ? -13.913 1.664 38.817 1.00 84.38 96 LYS A N 1
ATOM 778 C CA . LYS A 1 96 ? -12.487 1.840 39.115 1.00 84.38 96 LYS A CA 1
ATOM 779 C C . LYS A 1 96 ? -11.795 2.611 38.002 1.00 84.38 96 LYS A C 1
ATOM 781 O O . LYS A 1 96 ? -12.067 2.411 36.821 1.00 84.38 96 LYS A O 1
ATOM 786 N N . ARG A 1 97 ? -10.808 3.429 38.366 1.00 83.00 97 ARG A N 1
ATOM 787 C CA . ARG A 1 97 ? -9.933 4.069 37.381 1.00 83.00 97 ARG A CA 1
ATOM 788 C C . ARG A 1 97 ? -9.001 3.021 36.772 1.00 83.00 97 ARG A C 1
ATOM 790 O O . ARG A 1 97 ? -8.007 2.641 37.386 1.00 83.00 97 ARG A O 1
ATOM 797 N N . LEU A 1 98 ? -9.350 2.536 35.586 1.00 86.12 98 LEU A N 1
ATOM 798 C CA . LEU A 1 98 ? -8.536 1.597 34.821 1.00 86.12 98 LEU A CA 1
ATOM 799 C C . LEU A 1 98 ? -7.461 2.335 34.015 1.00 86.12 98 LEU A C 1
ATOM 801 O O . LEU A 1 98 ? -7.592 3.516 33.689 1.00 86.12 98 LEU A O 1
ATOM 805 N N . LEU A 1 99 ? -6.379 1.626 33.690 1.00 91.25 99 LEU A N 1
ATOM 806 C CA . LEU A 1 99 ? -5.364 2.134 32.773 1.00 91.25 99 LEU A CA 1
ATOM 807 C C . LEU A 1 99 ? -5.933 2.191 31.352 1.00 91.25 99 LEU A C 1
ATOM 809 O O . LEU A 1 99 ? -6.682 1.309 30.930 1.00 91.25 99 LEU A O 1
ATOM 813 N N . LYS A 1 100 ? -5.514 3.202 30.585 1.00 87.94 100 LYS A N 1
ATOM 814 C CA . LYS A 1 100 ? -5.965 3.410 29.201 1.00 87.94 100 LYS A CA 1
ATOM 815 C C . LYS A 1 100 ? -5.728 2.184 28.313 1.00 87.94 100 LYS A C 1
ATOM 817 O O . LYS A 1 100 ? -6.580 1.854 27.495 1.00 87.94 100 LYS A O 1
ATOM 822 N N . ASP A 1 101 ? -4.605 1.492 28.486 1.00 91.19 101 ASP A N 1
ATOM 823 C CA . ASP A 1 101 ? -4.292 0.297 27.695 1.00 91.19 101 ASP A CA 1
ATOM 824 C C . ASP A 1 101 ? -5.148 -0.911 28.094 1.00 91.19 101 ASP A C 1
ATOM 826 O O . ASP A 1 101 ? -5.556 -1.678 27.224 1.00 91.19 101 ASP A O 1
ATOM 830 N N . SER A 1 102 ? -5.514 -1.035 29.374 1.00 92.19 102 SER A N 1
ATOM 831 C CA . SER A 1 102 ? -6.480 -2.041 29.830 1.00 92.19 102 SER A CA 1
ATOM 832 C C . SER A 1 102 ? -7.857 -1.805 29.211 1.00 92.19 102 SER A C 1
ATOM 834 O O . SER A 1 102 ? -8.455 -2.743 28.694 1.00 92.19 102 SER A O 1
ATOM 836 N N . LEU A 1 103 ? -8.323 -0.551 29.184 1.00 92.44 103 LEU A N 1
ATOM 837 C CA . LEU A 1 103 ? -9.598 -0.184 28.558 1.00 92.44 103 LEU A CA 1
ATOM 838 C C . LEU A 1 103 ? -9.599 -0.452 27.049 1.00 92.44 103 LEU A C 1
ATOM 840 O O . LEU A 1 103 ? -10.590 -0.941 26.519 1.00 92.44 103 LEU A O 1
ATOM 844 N N . LYS A 1 104 ? -8.493 -0.174 26.346 1.00 93.00 104 LYS A N 1
ATOM 845 C CA . LYS A 1 104 ? -8.358 -0.515 24.919 1.00 93.00 104 LYS A CA 1
ATOM 846 C C . LYS A 1 104 ? -8.394 -2.023 24.685 1.00 93.00 104 LYS A C 1
ATOM 848 O O . LYS A 1 104 ? -9.049 -2.471 23.749 1.00 93.00 104 LYS A O 1
ATOM 853 N N . GLY A 1 105 ? -7.694 -2.791 25.522 1.00 92.25 105 GLY A N 1
ATOM 854 C CA . GLY A 1 105 ? -7.699 -4.251 25.455 1.00 92.25 105 GLY A CA 1
ATOM 855 C C . GLY A 1 105 ? -9.097 -4.822 25.674 1.00 92.25 105 GLY A C 1
ATOM 856 O O . GLY A 1 105 ? -9.532 -5.680 24.914 1.00 92.25 105 GLY A O 1
ATOM 857 N N . GLN A 1 106 ? -9.828 -4.288 26.652 1.00 93.06 106 GLN A N 1
ATOM 858 C CA . GLN A 1 106 ? -11.211 -4.672 26.921 1.00 93.06 106 GLN A CA 1
ATOM 859 C C . GLN A 1 106 ? -12.154 -4.273 25.776 1.00 93.06 106 GLN A C 1
ATOM 861 O O . GLN A 1 106 ? -12.928 -5.101 25.309 1.00 93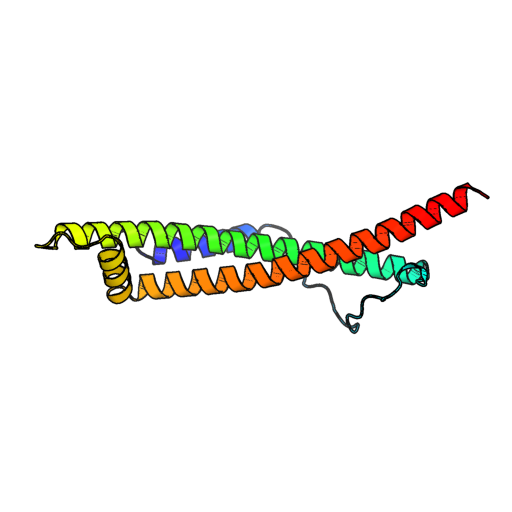.06 106 GLN A O 1
ATOM 866 N N . ALA A 1 107 ? -12.040 -3.045 25.261 1.00 92.50 107 ALA A N 1
ATOM 867 C CA . ALA A 1 107 ? -12.821 -2.575 24.117 1.00 92.50 107 ALA A CA 1
ATOM 868 C C . ALA A 1 107 ? -12.650 -3.476 22.887 1.00 92.50 107 ALA A C 1
ATOM 870 O O . ALA A 1 107 ? -13.629 -3.783 22.216 1.00 92.50 107 ALA A O 1
ATOM 871 N N . LEU A 1 108 ? -11.416 -3.908 22.612 1.00 93.00 108 LEU A N 1
ATOM 872 C CA . LEU A 1 108 ? -11.119 -4.868 21.553 1.00 93.00 108 LEU A CA 1
ATOM 873 C C . LEU A 1 108 ? -11.696 -6.251 21.852 1.00 93.00 108 LEU A C 1
ATOM 875 O O . LEU A 1 108 ? -12.295 -6.851 20.971 1.00 93.00 108 LEU A O 1
ATOM 879 N N . ALA A 1 109 ? -11.528 -6.762 23.072 1.00 91.75 109 ALA A N 1
ATOM 880 C CA . ALA A 1 109 ? -11.992 -8.098 23.442 1.00 91.75 109 ALA A CA 1
ATOM 881 C C . ALA A 1 109 ? -13.522 -8.250 23.372 1.00 91.75 109 ALA A C 1
ATOM 883 O O . ALA A 1 109 ? -14.008 -9.338 23.086 1.00 91.75 109 ALA A O 1
ATOM 884 N N . GLU A 1 110 ? -14.271 -7.173 23.617 1.00 91.88 110 GLU A N 1
ATOM 885 C CA . GLU A 1 110 ? -15.739 -7.179 23.654 1.00 91.88 110 GLU A CA 1
ATOM 886 C C . GLU A 1 110 ? -16.417 -6.832 22.317 1.00 91.88 110 GLU A C 1
ATOM 888 O O . GLU A 1 110 ? -17.643 -6.917 22.221 1.00 91.88 110 GLU A O 1
ATOM 893 N N . ASP A 1 111 ? -15.667 -6.385 21.306 1.00 91.12 111 ASP A N 1
ATOM 894 C CA . ASP A 1 111 ? -16.222 -5.916 20.032 1.00 91.12 111 ASP A CA 1
ATOM 895 C C . ASP A 1 111 ? -15.582 -6.638 18.837 1.00 91.12 111 ASP A C 1
ATOM 897 O O . ASP A 1 111 ? -14.539 -6.238 18.312 1.00 91.12 111 ASP A O 1
ATOM 901 N N . ASP A 1 112 ? -16.247 -7.702 18.378 1.00 90.75 112 ASP A N 1
ATOM 902 C CA . ASP A 1 112 ? -15.818 -8.506 17.227 1.00 90.75 112 ASP A CA 1
ATOM 903 C C . ASP A 1 112 ? -15.663 -7.671 15.948 1.00 90.75 112 ASP A C 1
ATOM 905 O O . ASP A 1 112 ? -14.780 -7.936 15.130 1.00 90.75 112 ASP A O 1
ATOM 909 N N . GLN A 1 113 ? -16.492 -6.638 15.755 1.00 89.50 113 GLN A N 1
ATOM 910 C CA . GLN A 1 113 ? -16.396 -5.798 14.561 1.00 89.50 113 GLN A CA 1
ATOM 911 C C . GLN A 1 113 ? -15.147 -4.912 14.615 1.00 89.50 113 GLN A C 1
ATOM 913 O O . GLN A 1 113 ? -14.487 -4.702 13.594 1.00 89.50 113 GLN A O 1
ATOM 918 N N . LEU A 1 114 ? -14.788 -4.424 15.805 1.00 91.50 114 LEU A N 1
ATOM 919 C CA . LEU A 1 114 ? -13.554 -3.677 16.028 1.00 91.50 114 LEU A CA 1
ATOM 920 C C . LEU A 1 114 ? -12.312 -4.562 15.827 1.00 91.50 114 LEU A C 1
ATOM 922 O O . LEU A 1 114 ? -11.330 -4.106 15.237 1.00 91.50 114 LEU A O 1
ATOM 926 N N . GLN A 1 115 ? -12.366 -5.834 16.242 1.00 92.94 115 GLN A N 1
ATOM 927 C CA . GLN A 1 115 ? -11.306 -6.812 15.967 1.00 92.94 115 GLN A CA 1
ATOM 928 C C . GLN A 1 115 ? -11.141 -7.065 14.468 1.00 92.94 115 GLN A C 1
ATOM 930 O O . GLN A 1 115 ? -10.025 -7.001 13.955 1.00 92.94 115 GLN A O 1
ATOM 935 N N . GLN A 1 116 ? -12.240 -7.306 13.748 1.00 91.94 116 GLN A N 1
ATOM 936 C CA . GLN A 1 116 ? -12.211 -7.523 12.298 1.00 91.94 116 GLN A CA 1
ATOM 937 C C . GLN A 1 116 ? -11.616 -6.321 11.560 1.00 91.94 116 GLN A C 1
ATOM 939 O O . GLN A 1 116 ? -10.759 -6.485 10.692 1.00 91.94 116 GLN A O 1
ATOM 944 N N . LEU A 1 117 ? -12.005 -5.104 11.949 1.00 93.00 117 LEU A N 1
ATOM 945 C CA . LEU A 1 117 ? -11.451 -3.877 11.382 1.00 93.00 117 LEU A CA 1
ATOM 946 C C . LEU A 1 117 ? -9.946 -3.748 11.677 1.00 93.00 117 LEU A C 1
ATOM 948 O O . LEU A 1 117 ? -9.162 -3.366 10.803 1.00 93.00 117 LEU A O 1
ATOM 952 N N . LYS A 1 118 ? -9.510 -4.132 12.884 1.00 94.94 118 LYS A N 1
ATOM 953 C CA . LYS A 1 118 ? -8.086 -4.156 13.233 1.00 94.94 118 LYS A CA 1
ATOM 954 C C . LYS A 1 118 ? -7.299 -5.178 12.414 1.00 94.94 118 LYS A C 1
ATOM 956 O O . LYS A 1 118 ? -6.202 -4.875 11.955 1.00 94.94 118 LYS A O 1
ATOM 961 N N . ILE A 1 119 ? -7.847 -6.370 12.208 1.00 95.12 119 ILE A N 1
ATOM 962 C CA . ILE A 1 119 ? -7.221 -7.404 11.378 1.00 95.12 119 ILE A CA 1
ATOM 963 C C . ILE A 1 119 ? -7.092 -6.902 9.937 1.00 95.12 119 ILE A C 1
ATOM 965 O O . ILE A 1 119 ? -5.993 -6.923 9.388 1.00 95.12 119 ILE A O 1
ATOM 969 N N . ARG A 1 120 ? -8.161 -6.335 9.364 1.00 94.62 120 ARG A N 1
ATOM 970 C CA . ARG A 1 120 ? -8.138 -5.805 7.994 1.00 94.62 120 ARG A CA 1
ATOM 971 C C . ARG A 1 120 ? -7.102 -4.693 7.810 1.00 94.62 120 ARG A C 1
ATOM 973 O O . ARG A 1 120 ? -6.379 -4.688 6.818 1.00 94.62 120 ARG A O 1
ATOM 980 N N . THR A 1 121 ? -6.984 -3.770 8.766 1.00 96.44 121 THR A N 1
ATOM 981 C CA . THR A 1 121 ? -5.945 -2.720 8.714 1.00 96.44 121 THR A CA 1
ATOM 982 C C . THR A 1 121 ? -4.528 -3.299 8.792 1.00 96.44 121 THR A C 1
ATOM 984 O O . THR A 1 121 ? -3.641 -2.831 8.080 1.00 96.44 121 THR A O 1
ATOM 987 N N . ILE A 1 122 ? -4.304 -4.351 9.590 1.00 97.25 122 ILE A N 1
ATOM 988 C CA . ILE A 1 122 ? -3.015 -5.064 9.642 1.00 97.25 122 ILE A CA 1
ATOM 989 C C . ILE A 1 122 ? -2.697 -5.732 8.298 1.00 97.25 122 ILE A C 1
ATOM 991 O O . ILE A 1 122 ? -1.575 -5.598 7.809 1.00 97.25 122 ILE A O 1
ATOM 995 N N . GLU A 1 123 ? -3.668 -6.420 7.696 1.00 97.00 123 GLU A N 1
ATOM 996 C CA . GLU A 1 123 ? -3.519 -7.069 6.387 1.00 97.00 123 GLU A CA 1
ATOM 997 C C . GLU A 1 123 ? -3.150 -6.060 5.297 1.00 97.00 123 GLU A C 1
ATOM 999 O O . GLU A 1 123 ? -2.148 -6.246 4.604 1.00 97.00 123 GLU A O 1
ATOM 1004 N N . LEU A 1 124 ? -3.904 -4.959 5.201 1.00 97.06 124 LEU A N 1
ATOM 1005 C CA . LEU A 1 124 ? -3.655 -3.883 4.241 1.00 97.06 124 LEU A CA 1
ATOM 1006 C C . LEU A 1 124 ? -2.254 -3.288 4.404 1.00 97.06 124 LEU A C 1
ATOM 1008 O O . LEU A 1 124 ? -1.542 -3.092 3.423 1.00 97.06 124 LEU A O 1
ATOM 1012 N N . ASN A 1 125 ? -1.816 -3.046 5.641 1.00 97.31 125 ASN A N 1
ATOM 1013 C CA . ASN A 1 125 ? -0.476 -2.525 5.905 1.00 97.31 125 ASN A CA 1
ATOM 1014 C C . ASN A 1 125 ? 0.626 -3.529 5.502 1.00 97.31 125 ASN A C 1
ATOM 1016 O O . ASN A 1 125 ? 1.672 -3.146 4.971 1.00 97.31 125 ASN A O 1
ATOM 1020 N N . GLY A 1 126 ? 0.390 -4.827 5.717 1.00 98.00 126 GLY A N 1
ATOM 1021 C CA . GLY A 1 126 ? 1.271 -5.896 5.247 1.00 98.00 126 GLY A CA 1
ATOM 1022 C C . GLY A 1 126 ? 1.403 -5.909 3.723 1.00 98.00 126 GLY A C 1
ATOM 1023 O O . GLY A 1 126 ? 2.520 -5.922 3.200 1.00 98.00 126 GLY A O 1
ATOM 1024 N N . GLU A 1 127 ? 0.278 -5.839 3.012 1.00 97.81 127 GLU A N 1
ATOM 1025 C CA . GLU A 1 127 ? 0.242 -5.781 1.548 1.00 97.81 127 GLU A CA 1
ATOM 1026 C C . GLU A 1 127 ? 0.946 -4.527 1.012 1.00 97.81 127 GLU A C 1
ATOM 1028 O O . GLU A 1 127 ? 1.837 -4.623 0.164 1.00 97.81 127 GLU A O 1
ATOM 1033 N N . LEU A 1 128 ? 0.645 -3.357 1.580 1.00 98.25 128 LEU A N 1
ATOM 1034 C CA . LEU A 1 128 ? 1.293 -2.090 1.243 1.00 98.25 128 LEU A CA 1
ATOM 1035 C C . LEU A 1 128 ? 2.811 -2.158 1.402 1.00 98.25 128 LEU A C 1
ATOM 1037 O O . LEU A 1 128 ? 3.543 -1.693 0.527 1.00 98.25 128 LEU A O 1
ATOM 1041 N N . LYS A 1 129 ? 3.306 -2.763 2.486 1.00 98.25 129 LYS A N 1
ATOM 1042 C CA . LYS A 1 129 ? 4.747 -2.926 2.714 1.00 98.25 129 LYS A CA 1
ATOM 1043 C C . LYS A 1 129 ? 5.403 -3.781 1.628 1.00 98.25 129 LYS A C 1
ATOM 1045 O O . LYS A 1 129 ? 6.494 -3.442 1.167 1.00 98.25 129 LYS A O 1
ATOM 1050 N N . LEU A 1 130 ? 4.747 -4.859 1.197 1.00 97.88 130 LEU A N 1
ATOM 1051 C CA . LEU A 1 130 ? 5.243 -5.713 0.116 1.00 97.88 130 LEU A CA 1
ATOM 1052 C C . LEU A 1 130 ? 5.280 -4.966 -1.221 1.00 97.88 130 LEU A C 1
ATOM 1054 O O . LEU A 1 130 ? 6.297 -5.010 -1.919 1.00 97.88 130 LEU A O 1
ATOM 1058 N N . LEU A 1 131 ? 4.205 -4.253 -1.567 1.00 97.56 131 LEU A N 1
ATOM 1059 C CA . LEU A 1 131 ? 4.131 -3.505 -2.822 1.00 97.56 131 LEU A CA 1
ATOM 1060 C C . LEU A 1 131 ? 5.127 -2.343 -2.855 1.00 97.56 131 LEU A C 1
ATOM 1062 O O . LEU A 1 131 ? 5.834 -2.197 -3.849 1.00 97.56 131 LEU A O 1
ATOM 1066 N N . LYS A 1 132 ? 5.256 -1.574 -1.765 1.00 98.12 132 LYS A N 1
ATOM 1067 C CA . LYS A 1 132 ? 6.245 -0.487 -1.638 1.00 98.12 132 LYS A CA 1
ATOM 1068 C C . LYS A 1 132 ? 7.677 -1.016 -1.758 1.00 98.12 132 LYS A C 1
ATOM 1070 O O . LYS A 1 132 ? 8.497 -0.418 -2.450 1.00 98.12 132 LYS A O 1
ATOM 1075 N N . GLY A 1 133 ? 7.969 -2.175 -1.162 1.00 97.88 133 GLY A N 1
ATOM 1076 C CA . GLY A 1 133 ? 9.261 -2.846 -1.329 1.00 97.88 133 GLY A CA 1
ATOM 1077 C C . GLY A 1 133 ? 9.533 -3.254 -2.780 1.00 97.88 133 GLY A C 1
ATOM 1078 O O . GLY A 1 133 ? 10.633 -3.043 -3.291 1.00 97.88 133 GLY A O 1
ATOM 1079 N N . ARG A 1 134 ? 8.526 -3.789 -3.479 1.00 95.56 134 ARG A N 1
ATOM 1080 C CA . ARG A 1 134 ? 8.659 -4.166 -4.892 1.00 95.56 134 ARG A CA 1
ATOM 1081 C C . ARG A 1 134 ? 8.784 -2.952 -5.817 1.00 95.56 134 ARG A C 1
ATOM 1083 O O . ARG A 1 134 ? 9.580 -2.997 -6.748 1.00 95.56 134 ARG A O 1
ATOM 1090 N N . LEU A 1 135 ? 8.056 -1.872 -5.544 1.00 97.44 135 LEU A N 1
ATOM 1091 C CA . LEU A 1 135 ? 8.192 -0.611 -6.269 1.00 97.44 135 LEU A CA 1
ATOM 1092 C C . LEU A 1 135 ? 9.614 -0.056 -6.124 1.00 97.44 135 LEU A C 1
ATOM 1094 O O . LEU A 1 135 ? 10.255 0.219 -7.130 1.00 97.44 135 LEU A O 1
ATOM 1098 N N . SER A 1 136 ? 10.135 -0.000 -4.894 1.00 97.88 136 SER A N 1
ATOM 1099 C CA . SER A 1 136 ? 11.500 0.466 -4.621 1.00 97.88 136 SER A CA 1
ATOM 1100 C C . SER A 1 136 ? 12.563 -0.357 -5.360 1.00 97.88 136 SER A C 1
ATOM 1102 O O . SER A 1 136 ? 13.533 0.203 -5.876 1.00 97.88 136 SER A O 1
ATOM 1104 N N . LEU A 1 137 ? 12.365 -1.675 -5.477 1.00 95.69 137 LEU A N 1
ATOM 1105 C CA . LEU A 1 137 ? 13.223 -2.536 -6.293 1.00 95.69 137 LEU A CA 1
ATOM 1106 C C . LEU A 1 137 ? 13.212 -2.108 -7.770 1.00 95.69 137 LEU A C 1
ATOM 1108 O O . LEU A 1 137 ? 14.276 -1.963 -8.371 1.00 95.69 137 LEU A O 1
ATOM 1112 N N . TYR A 1 138 ? 12.031 -1.885 -8.350 1.00 95.75 138 TYR A N 1
ATOM 1113 C CA . TYR A 1 138 ? 11.907 -1.464 -9.748 1.00 95.75 138 TYR A CA 1
ATOM 1114 C C . TYR A 1 138 ? 12.404 -0.034 -9.987 1.00 95.75 138 TYR A C 1
ATOM 1116 O O . TYR A 1 138 ? 12.984 0.229 -11.038 1.00 95.75 138 TYR A O 1
ATOM 1124 N N . ASP A 1 139 ? 12.242 0.876 -9.024 1.00 97.44 139 ASP A N 1
ATOM 1125 C CA . ASP A 1 139 ? 12.821 2.223 -9.080 1.00 97.44 139 ASP A CA 1
ATOM 1126 C C . ASP A 1 139 ? 14.351 2.153 -9.161 1.00 97.44 139 ASP A C 1
ATOM 1128 O O . ASP A 1 139 ? 14.953 2.718 -10.073 1.00 97.44 139 ASP A O 1
ATOM 1132 N N . SER A 1 140 ? 14.985 1.381 -8.273 1.00 96.81 140 SER A N 1
ATOM 1133 C CA . SER A 1 140 ? 16.445 1.211 -8.260 1.00 96.81 140 SER A CA 1
ATOM 1134 C C . SER A 1 140 ? 16.983 0.626 -9.574 1.00 96.81 140 SER A C 1
ATOM 1136 O O . SER A 1 140 ? 18.022 1.044 -10.098 1.00 96.81 140 SER A O 1
ATOM 1138 N N . GLN A 1 141 ? 16.256 -0.325 -10.153 1.00 95.44 141 GLN A N 1
ATOM 1139 C CA . GLN A 1 141 ? 16.594 -0.921 -11.443 1.00 95.44 141 GLN A CA 1
ATOM 1140 C C . GLN A 1 141 ? 16.417 0.058 -12.600 1.00 95.44 141 GLN A C 1
ATOM 1142 O O . GLN A 1 141 ? 17.280 0.142 -13.475 1.00 95.44 141 GLN A O 1
ATOM 1147 N N . PHE A 1 142 ? 15.340 0.841 -12.582 1.00 95.88 142 PHE A N 1
ATOM 1148 C CA . PHE A 1 142 ? 15.092 1.876 -13.576 1.00 95.88 142 PHE A CA 1
ATOM 1149 C C . PHE A 1 142 ? 16.184 2.948 -13.548 1.00 95.88 142 PHE A C 1
ATOM 1151 O O . PHE A 1 142 ? 16.689 3.346 -14.599 1.00 95.88 142 PHE A O 1
ATOM 1158 N N . GLU A 1 143 ? 16.607 3.373 -12.356 1.00 96.25 143 GLU A N 1
ATOM 1159 C CA . GLU A 1 143 ? 17.735 4.290 -12.186 1.00 96.25 143 GLU A CA 1
ATOM 1160 C C . GLU A 1 143 ? 19.033 3.701 -12.741 1.00 96.25 143 GLU A C 1
ATOM 1162 O O . GLU A 1 143 ? 19.793 4.401 -13.411 1.00 96.25 143 GLU A O 1
ATOM 1167 N N . THR A 1 144 ? 19.277 2.411 -12.499 1.00 95.88 144 THR A N 1
ATOM 1168 C CA . THR A 1 144 ? 20.460 1.705 -13.007 1.00 95.88 144 THR A CA 1
ATOM 1169 C C . THR A 1 144 ? 20.495 1.745 -14.534 1.00 95.88 144 THR A C 1
ATOM 1171 O O . THR A 1 144 ? 21.488 2.187 -15.110 1.00 95.88 144 THR A O 1
ATOM 1174 N N . ILE A 1 145 ? 19.394 1.375 -15.196 1.00 95.31 145 ILE A N 1
ATOM 1175 C CA . ILE A 1 145 ? 19.273 1.429 -16.661 1.00 95.31 145 ILE A CA 1
ATOM 1176 C C . ILE A 1 145 ? 19.412 2.870 -17.178 1.00 95.31 145 ILE A C 1
ATOM 1178 O O . ILE A 1 145 ? 20.170 3.122 -18.114 1.00 95.31 145 ILE A O 1
ATOM 1182 N N . SER A 1 146 ? 18.760 3.838 -16.528 1.00 93.94 146 SER A N 1
ATOM 1183 C CA . SER A 1 146 ? 18.829 5.258 -16.911 1.00 93.94 146 SER A CA 1
ATOM 1184 C C . SER A 1 146 ? 20.264 5.801 -16.889 1.00 93.94 146 SER A C 1
ATOM 1186 O O . SER A 1 146 ? 20.668 6.561 -17.775 1.00 93.94 146 SER A O 1
ATOM 1188 N N . ARG A 1 147 ? 21.074 5.384 -15.906 1.00 94.62 147 ARG A N 1
ATOM 1189 C CA . ARG A 1 147 ? 22.498 5.748 -15.826 1.00 94.62 147 ARG A CA 1
ATOM 1190 C C . ARG A 1 147 ? 23.313 5.150 -16.974 1.00 94.62 147 ARG A C 1
ATOM 1192 O O . ARG A 1 147 ? 24.142 5.863 -17.539 1.00 94.62 147 ARG A O 1
ATOM 1199 N N . VAL A 1 148 ? 23.059 3.893 -17.353 1.00 94.38 148 VAL A N 1
ATOM 1200 C CA . VAL A 1 148 ? 23.717 3.246 -18.508 1.00 94.38 148 VAL A CA 1
ATOM 1201 C C . VAL A 1 148 ? 23.429 4.018 -19.794 1.00 94.38 148 VAL A C 1
ATOM 1203 O O . VAL A 1 148 ? 24.359 4.344 -20.532 1.00 94.38 148 VAL A O 1
ATOM 1206 N N . ILE A 1 149 ? 22.163 4.373 -20.030 1.00 93.56 149 ILE A N 1
ATOM 1207 C CA . ILE A 1 149 ? 21.743 5.162 -21.199 1.00 93.56 149 ILE A CA 1
ATOM 1208 C C . ILE A 1 149 ? 22.464 6.506 -21.227 1.00 93.56 149 ILE A C 1
ATOM 1210 O O . ILE A 1 149 ? 23.025 6.891 -22.251 1.00 93.56 149 ILE A O 1
ATOM 1214 N N . THR A 1 150 ? 22.496 7.201 -20.088 1.00 93.06 150 THR A N 1
ATOM 1215 C CA . THR A 1 150 ? 23.148 8.510 -19.969 1.00 93.06 150 THR A CA 1
ATOM 1216 C C . THR A 1 150 ? 24.636 8.414 -20.302 1.00 93.06 150 THR A C 1
ATOM 1218 O O . THR A 1 150 ? 25.144 9.211 -21.091 1.00 93.06 150 THR A O 1
ATOM 1221 N N . ARG A 1 151 ? 25.335 7.408 -19.757 1.00 92.81 151 ARG A N 1
ATOM 1222 C CA . ARG A 1 151 ? 26.761 7.184 -20.025 1.00 92.81 151 ARG A CA 1
ATOM 1223 C C . ARG A 1 151 ? 27.018 6.876 -21.503 1.00 92.81 151 ARG A C 1
ATOM 1225 O O . ARG A 1 151 ? 27.863 7.526 -22.110 1.00 92.81 151 ARG A O 1
ATOM 1232 N N . ARG A 1 152 ? 26.250 5.957 -22.102 1.00 92.31 152 ARG A N 1
ATOM 1233 C CA . ARG A 1 152 ? 26.352 5.625 -23.536 1.00 92.31 152 ARG A CA 1
ATOM 1234 C C . ARG A 1 152 ? 26.078 6.830 -24.427 1.00 92.31 152 ARG A C 1
ATOM 1236 O O . ARG A 1 152 ? 26.763 7.022 -25.425 1.00 92.31 152 ARG A O 1
ATOM 1243 N N . GLY A 1 153 ? 25.099 7.657 -24.060 1.00 90.44 153 GLY A N 1
ATOM 1244 C CA . GLY A 1 153 ? 24.818 8.915 -24.743 1.00 90.44 153 GLY A CA 1
ATOM 1245 C C . GLY A 1 153 ? 26.041 9.829 -24.739 1.00 90.44 153 GLY A C 1
ATOM 1246 O O . GLY A 1 153 ? 26.500 10.242 -25.798 1.00 90.44 153 GLY A O 1
ATOM 1247 N N . GLN A 1 154 ? 26.630 10.076 -23.566 1.00 91.31 154 GLN A N 1
ATOM 1248 C CA . GLN A 1 154 ? 27.840 10.896 -23.434 1.00 91.31 154 GLN A CA 1
ATOM 1249 C C . GLN A 1 154 ? 29.038 10.342 -24.218 1.00 91.31 154 GLN A C 1
ATOM 1251 O O . GLN A 1 154 ? 29.803 11.123 -24.775 1.00 91.31 154 GLN A O 1
ATOM 1256 N N . GLU A 1 155 ? 29.218 9.021 -24.266 1.00 89.31 155 GLU A N 1
ATOM 1257 C CA . GLU A 1 155 ? 30.279 8.372 -25.050 1.00 89.31 155 GLU A CA 1
ATOM 1258 C C . GLU A 1 155 ? 30.091 8.593 -26.557 1.00 89.31 155 GLU A C 1
ATOM 1260 O O . GLU A 1 155 ? 31.060 8.905 -27.245 1.00 89.31 155 GLU A O 1
ATOM 1265 N N . ARG A 1 156 ? 28.852 8.521 -27.061 1.00 86.12 156 ARG A N 1
ATOM 1266 C CA . ARG A 1 156 ? 28.534 8.771 -28.479 1.00 86.12 156 ARG A CA 1
ATOM 1267 C C . ARG A 1 156 ? 28.800 10.214 -28.915 1.00 86.12 156 ARG A C 1
ATOM 1269 O O . ARG A 1 156 ? 29.160 10.419 -30.063 1.00 86.12 156 ARG A O 1
ATOM 1276 N N . PHE A 1 157 ? 28.650 11.193 -28.020 1.00 76.81 157 PHE A N 1
ATOM 1277 C CA . PHE A 1 157 ? 28.929 12.611 -28.307 1.00 76.81 157 PHE A CA 1
ATOM 1278 C C . PHE A 1 157 ? 30.415 13.000 -28.199 1.00 76.81 157 PHE A C 1
ATOM 1280 O O . PHE A 1 157 ? 30.766 14.134 -28.513 1.00 76.81 157 PHE A O 1
ATOM 1287 N N . LYS A 1 158 ? 31.283 12.105 -27.707 1.00 70.75 158 LYS A N 1
ATOM 1288 C CA . LYS A 1 158 ? 32.739 12.331 -27.614 1.00 70.75 158 LYS A CA 1
ATOM 1289 C C . LYS A 1 158 ? 33.512 11.839 -28.846 1.00 70.75 158 LYS A C 1
ATOM 1291 O O . LYS A 1 158 ? 34.730 12.012 -28.880 1.00 70.75 158 LYS A O 1
ATOM 1296 N N . ILE A 1 159 ? 32.821 11.211 -29.797 1.00 53.88 159 ILE A N 1
ATOM 1297 C CA . ILE A 1 159 ? 33.330 10.765 -31.102 1.00 53.88 159 ILE A CA 1
ATOM 1298 C C . ILE A 1 159 ? 32.961 11.830 -32.134 1.00 53.88 159 ILE A C 1
ATOM 1300 O O . ILE A 1 159 ? 33.830 12.142 -32.975 1.00 53.88 159 ILE A O 1
#

Secondary structure (DSSP, 8-state):
---HHHHHHHHHHHHHHHTTSPPPPPPP--S-----S-GGG--HHHHHHHHHHHHHHHHHHHHHHHHHHHHHHHHHHHHHHHHHHHHHHHHHH-SS---HHHHHHHHHHT-HHHHHHHHHHHHHHHHHHHHHHHHHHHHHHHHHHHHHHHHHHHHHTT-

Radius of gyration: 23.91 Å; chains: 1; bounding box: 56×28×70 Å

Foldseek 3Di:
DDDLVVLVVVLVVLVVVVVVDDQQDDDDDPDDPDQDPDLLPDDPVRLVVLLVVLVSLLVNLVRVLVSLVSSLVSLVVVLVVQLVVQLVVCCVVDPDRDDSVVSSVVSCVVDPSSVVSVVSSVVSVVVSVVSVVVSVVSVVSNVVSVVSVVVVVVVVVVD